Protein AF-A0A7W0GU26-F1 (afdb_monomer_lite)

Foldseek 3Di:
DDAPDDLPVDVVSVLLVQLLVLLLLLQALVQCLVVCVVPPVVSVVSVVSNVVSLQSNLVSCVVVVHHSFDFQLPRDPLRSLSSPPLLDQQDPNDRVCVPPHSRVSSRVDSHHDDPVSSVVNVSNVHPDD

Structure (mmCIF, N/CA/C/O backbone):
data_AF-A0A7W0GU26-F1
#
_entry.id   AF-A0A7W0GU26-F1
#
loop_
_atom_site.group_PDB
_atom_site.id
_atom_site.type_symbol
_atom_site.label_atom_id
_atom_site.label_alt_id
_atom_site.label_comp_id
_atom_site.label_asym_id
_atom_site.label_entity_id
_atom_site.label_seq_id
_atom_site.pdbx_PDB_ins_code
_atom_site.Cartn_x
_atom_site.Cartn_y
_atom_site.Cartn_z
_atom_site.occupancy
_atom_site.B_iso_or_equiv
_atom_site.auth_seq_id
_atom_site.auth_comp_id
_atom_site.auth_asym_id
_atom_site.auth_atom_id
_atom_site.pdbx_PDB_model_num
ATOM 1 N N . ALA A 1 1 ? -2.019 -5.787 -23.470 1.00 47.53 1 ALA A N 1
ATOM 2 C CA . ALA A 1 1 ? -1.416 -4.891 -22.466 1.00 47.53 1 ALA A CA 1
ATOM 3 C C . ALA A 1 1 ? -1.296 -3.508 -23.097 1.00 47.53 1 ALA A C 1
ATOM 5 O O . ALA A 1 1 ? -0.734 -3.421 -24.179 1.00 47.53 1 ALA A O 1
ATOM 6 N N . GLY A 1 2 ? -1.914 -2.484 -22.502 1.00 55.84 2 GLY A N 1
ATOM 7 C CA . GLY A 1 2 ? -2.007 -1.118 -23.048 1.00 55.84 2 GLY A CA 1
ATOM 8 C C . GLY A 1 2 ? -1.891 -0.037 -21.967 1.00 55.84 2 GLY A C 1
ATOM 9 O O . GLY A 1 2 ? -2.491 1.022 -22.100 1.00 55.84 2 GLY A O 1
ATOM 10 N N . GLY A 1 3 ? -1.190 -0.344 -20.868 1.00 60.91 3 GLY A N 1
ATOM 11 C CA . GLY A 1 3 ? -0.881 0.618 -19.805 1.00 60.91 3 GLY A CA 1
ATOM 12 C C . GLY A 1 3 ? 0.271 1.555 -20.192 1.00 60.91 3 GLY A C 1
ATOM 13 O O . GLY A 1 3 ? 0.903 1.371 -21.229 1.00 60.91 3 GLY A O 1
ATOM 14 N N . GLN A 1 4 ? 0.559 2.553 -19.350 1.00 68.81 4 GLN A N 1
ATOM 15 C CA . GLN A 1 4 ? 1.591 3.572 -19.617 1.00 68.81 4 GLN A CA 1
ATOM 16 C C . GLN A 1 4 ? 3.043 3.057 -19.591 1.00 68.81 4 GLN A C 1
ATOM 18 O O . GLN A 1 4 ? 3.953 3.797 -19.959 1.00 68.81 4 GLN A O 1
ATOM 23 N N . PHE A 1 5 ? 3.275 1.815 -19.165 1.00 78.25 5 PHE A N 1
ATOM 24 C CA . PHE A 1 5 ? 4.603 1.274 -18.879 1.00 78.25 5 PHE A CA 1
ATOM 25 C C . PHE A 1 5 ? 4.896 0.011 -19.700 1.00 78.25 5 PHE A C 1
ATOM 27 O O . PHE A 1 5 ? 3.975 -0.725 -20.057 1.00 78.25 5 PHE A O 1
ATOM 34 N N . ASP A 1 6 ? 6.184 -0.272 -19.928 1.00 83.00 6 ASP A N 1
ATOM 35 C CA . ASP A 1 6 ? 6.678 -1.563 -20.429 1.00 83.00 6 ASP A CA 1
ATOM 36 C C . ASP A 1 6 ? 7.270 -2.388 -19.267 1.00 83.00 6 ASP A C 1
ATOM 38 O O . ASP A 1 6 ? 8.472 -2.316 -18.999 1.00 83.00 6 ASP A O 1
ATOM 42 N N . PRO A 1 7 ? 6.443 -3.150 -18.525 1.00 83.88 7 PRO A N 1
ATOM 43 C CA . PRO A 1 7 ? 6.898 -3.889 -17.351 1.00 83.88 7 PRO A CA 1
ATOM 44 C C . PRO A 1 7 ? 7.827 -5.056 -17.672 1.00 83.88 7 PRO A C 1
ATOM 46 O O . PRO A 1 7 ? 8.461 -5.561 -16.760 1.00 83.88 7 PRO A O 1
ATOM 49 N N . PHE A 1 8 ? 7.882 -5.549 -18.910 1.00 88.56 8 PHE A N 1
ATOM 50 C CA . PHE A 1 8 ? 8.627 -6.776 -19.221 1.00 88.56 8 PHE A CA 1
ATOM 51 C C . PHE A 1 8 ? 9.879 -6.517 -20.061 1.00 88.56 8 PHE A C 1
ATOM 53 O O . PHE A 1 8 ? 10.756 -7.380 -20.110 1.00 88.56 8 PHE A O 1
ATOM 60 N N . GLY A 1 9 ? 9.990 -5.341 -20.684 1.00 90.44 9 GLY A N 1
ATOM 61 C CA . GLY A 1 9 ? 11.203 -4.887 -21.363 1.00 90.44 9 GLY A CA 1
ATOM 62 C C . GLY A 1 9 ? 12.267 -4.291 -20.434 1.00 90.44 9 GLY A C 1
ATOM 63 O O . GLY A 1 9 ? 13.433 -4.238 -20.821 1.00 90.44 9 GLY A O 1
ATOM 64 N N . ASP A 1 10 ? 11.901 -3.878 -19.215 1.00 90.75 10 ASP A N 1
ATOM 65 C CA . ASP A 1 10 ? 12.800 -3.214 -18.264 1.00 90.75 10 ASP A CA 1
ATOM 66 C C . ASP A 1 10 ? 12.563 -3.691 -16.819 1.00 90.75 10 ASP A C 1
ATOM 68 O O . ASP A 1 10 ? 11.503 -3.475 -16.233 1.00 90.75 10 ASP A O 1
ATOM 72 N N . TYR A 1 11 ? 13.563 -4.343 -16.218 1.00 93.31 11 TYR A N 1
ATOM 73 C CA . TYR A 1 11 ? 13.449 -4.920 -14.871 1.00 93.31 11 TYR A CA 1
ATOM 74 C C . TYR A 1 11 ? 13.235 -3.877 -13.750 1.00 93.31 11 TYR A C 1
ATOM 76 O O . TYR A 1 11 ? 12.418 -4.121 -12.861 1.00 93.31 11 TYR A O 1
ATOM 84 N N . PRO A 1 12 ? 13.895 -2.703 -13.752 1.00 92.94 12 PRO A N 1
ATOM 85 C CA . PRO A 1 12 ? 13.540 -1.612 -12.844 1.00 92.94 12 PRO A CA 1
ATOM 86 C C . PRO A 1 12 ? 12.069 -1.188 -12.942 1.00 92.94 12 PRO A C 1
ATOM 88 O O . PRO A 1 12 ? 11.420 -1.005 -11.908 1.00 92.94 12 PRO A O 1
ATOM 91 N N . THR A 1 13 ? 11.525 -1.080 -14.156 1.00 92.25 13 THR A N 1
ATOM 92 C CA . THR A 1 13 ? 10.101 -0.797 -14.390 1.00 92.25 13 THR A CA 1
ATOM 93 C C . THR A 1 13 ? 9.217 -1.936 -13.886 1.00 92.25 13 THR A C 1
ATOM 95 O O . THR A 1 13 ? 8.224 -1.668 -13.211 1.00 92.25 13 THR A O 1
ATOM 98 N N . PHE A 1 14 ? 9.600 -3.198 -14.113 1.00 93.81 14 PHE A N 1
ATOM 99 C CA . PHE A 1 14 ?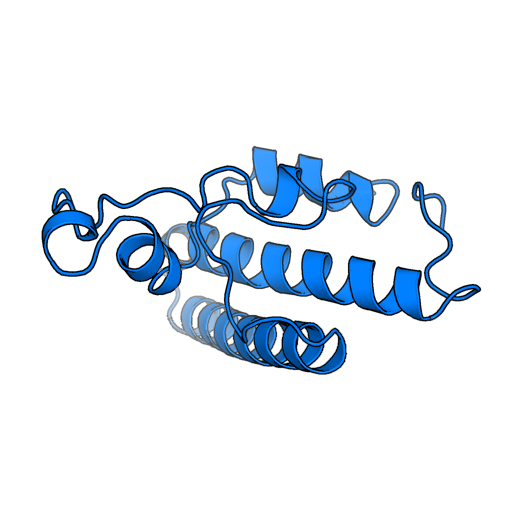 8.919 -4.359 -13.529 1.00 93.81 14 PHE A CA 1
ATOM 100 C C . PHE A 1 14 ? 8.816 -4.232 -12.007 1.00 93.81 14 PHE A C 1
ATOM 102 O O . PHE A 1 14 ? 7.729 -4.317 -11.444 1.00 93.81 14 PHE A O 1
ATOM 109 N N . MET A 1 15 ? 9.946 -3.984 -11.342 1.00 95.88 15 MET A N 1
ATOM 110 C CA . MET A 1 15 ? 10.021 -3.877 -9.886 1.00 95.88 15 MET A CA 1
ATOM 111 C C . MET A 1 15 ? 9.232 -2.677 -9.359 1.00 95.88 15 MET A C 1
ATOM 113 O O . MET A 1 15 ? 8.599 -2.770 -8.312 1.00 95.88 15 MET A O 1
ATOM 117 N N . LEU A 1 16 ? 9.251 -1.548 -10.074 1.00 94.25 16 LEU A N 1
ATOM 118 C CA . LEU A 1 16 ? 8.440 -0.371 -9.751 1.00 94.25 16 LEU A CA 1
ATOM 119 C C . LEU A 1 16 ? 6.951 -0.700 -9.759 1.00 94.25 16 LEU A C 1
ATOM 121 O O . LEU A 1 16 ? 6.246 -0.384 -8.803 1.00 94.25 16 LEU A O 1
ATOM 125 N N . LEU A 1 17 ? 6.483 -1.343 -10.825 1.00 94.06 17 LEU A N 1
ATOM 126 C CA . LEU A 1 17 ? 5.079 -1.700 -10.953 1.00 94.06 17 LEU A CA 1
ATOM 127 C C . LEU A 1 17 ? 4.675 -2.805 -9.985 1.00 94.06 17 LEU A C 1
ATOM 129 O O . LEU A 1 17 ? 3.601 -2.705 -9.407 1.00 94.06 17 LEU A O 1
ATOM 133 N N . ALA A 1 18 ? 5.533 -3.798 -9.749 1.00 95.81 18 ALA A N 1
ATOM 134 C CA . ALA A 1 18 ? 5.294 -4.830 -8.746 1.00 95.81 18 ALA A CA 1
ATOM 135 C C . ALA A 1 18 ? 5.100 -4.211 -7.355 1.00 95.81 18 ALA A C 1
ATOM 137 O O . ALA A 1 18 ? 4.131 -4.534 -6.680 1.00 95.81 18 ALA A O 1
ATOM 138 N N . GLN A 1 19 ? 5.950 -3.255 -6.957 1.00 96.19 19 GLN A N 1
ATOM 139 C CA . GLN A 1 19 ? 5.802 -2.564 -5.674 1.00 96.19 19 GLN A CA 1
ATOM 140 C C . GLN A 1 19 ? 4.437 -1.876 -5.571 1.00 96.19 19 GLN A C 1
ATOM 142 O O . GLN A 1 19 ? 3.698 -2.114 -4.621 1.00 96.19 19 GLN A O 1
ATOM 147 N N . GLY A 1 20 ? 4.087 -1.058 -6.569 1.00 95.62 20 GLY A N 1
ATOM 148 C CA . GLY A 1 20 ? 2.813 -0.344 -6.569 1.00 95.62 20 GLY A CA 1
ATOM 149 C C . GLY A 1 20 ? 1.595 -1.257 -6.612 1.00 95.62 20 GLY A C 1
ATOM 150 O O . GLY A 1 20 ? 0.572 -0.934 -6.018 1.00 95.62 20 GLY A O 1
ATOM 151 N N . PHE A 1 21 ? 1.684 -2.374 -7.330 1.00 95.56 21 PHE A N 1
ATOM 152 C CA . PHE A 1 21 ? 0.572 -3.301 -7.480 1.00 95.56 21 PHE A CA 1
ATOM 153 C C . PHE A 1 21 ? 0.263 -4.011 -6.161 1.00 95.56 21 PHE A C 1
ATOM 155 O O . PHE A 1 21 ? -0.883 -3.990 -5.716 1.00 95.56 21 PHE A O 1
ATOM 162 N N . GLU A 1 22 ? 1.288 -4.554 -5.502 1.00 97.38 22 GLU A N 1
ATOM 163 C CA . GLU A 1 22 ? 1.129 -5.230 -4.211 1.00 97.38 22 GLU A CA 1
ATOM 164 C C . GLU A 1 22 ? 0.695 -4.226 -3.124 1.00 97.38 22 GLU A C 1
ATOM 166 O O . GLU A 1 22 ? -0.196 -4.519 -2.331 1.00 97.38 22 GLU A O 1
ATOM 171 N N . ASP A 1 23 ? 1.231 -2.997 -3.128 1.00 97.69 23 ASP A N 1
ATOM 172 C CA . ASP A 1 23 ? 0.791 -1.929 -2.214 1.00 97.69 23 ASP A CA 1
ATOM 173 C C . ASP A 1 23 ? -0.677 -1.546 -2.414 1.00 97.69 23 ASP A C 1
ATOM 175 O O . ASP A 1 23 ? -1.443 -1.446 -1.452 1.00 97.69 23 ASP A O 1
ATOM 179 N N . ALA A 1 24 ? -1.110 -1.384 -3.666 1.00 96.88 24 ALA A N 1
ATOM 180 C CA . ALA A 1 24 ? -2.516 -1.154 -3.972 1.00 96.88 24 ALA A CA 1
ATOM 181 C C . ALA A 1 24 ? -3.387 -2.324 -3.482 1.00 96.88 24 ALA A C 1
ATOM 183 O O . ALA A 1 24 ? -4.461 -2.092 -2.923 1.00 96.88 24 ALA A O 1
ATOM 184 N N . GLY A 1 25 ? -2.911 -3.566 -3.630 1.00 96.94 25 GLY A N 1
ATOM 185 C CA . GLY A 1 25 ? -3.549 -4.777 -3.115 1.00 96.94 25 GLY A CA 1
ATOM 186 C C . GLY A 1 25 ? -3.738 -4.749 -1.597 1.00 96.94 25 GLY A C 1
ATOM 187 O O . GLY A 1 25 ? -4.866 -4.902 -1.116 1.00 96.94 25 GLY A O 1
ATOM 188 N N . VAL A 1 26 ? -2.671 -4.484 -0.833 1.00 98.12 26 VAL A N 1
ATOM 189 C CA . VAL A 1 26 ? -2.707 -4.351 0.638 1.00 98.12 26 VAL A CA 1
ATOM 190 C C . VAL A 1 26 ? -3.819 -3.399 1.062 1.00 98.12 26 VAL A C 1
ATOM 192 O O . VAL A 1 26 ? -4.710 -3.775 1.837 1.00 98.12 26 VAL A O 1
ATOM 195 N N . ARG A 1 27 ? -3.796 -2.182 0.514 1.00 97.94 27 ARG A N 1
ATOM 196 C CA . ARG A 1 27 ? -4.720 -1.113 0.887 1.00 97.94 27 ARG A CA 1
ATOM 197 C C . ARG A 1 27 ? -6.155 -1.394 0.434 1.00 97.94 27 ARG A C 1
ATOM 199 O O . ARG A 1 27 ? -7.098 -1.102 1.173 1.00 97.94 27 ARG A O 1
ATOM 206 N N . ALA A 1 28 ? -6.341 -2.000 -0.740 1.00 97.69 28 ALA A N 1
ATOM 207 C CA . ALA A 1 28 ? -7.653 -2.372 -1.268 1.00 97.69 28 ALA A CA 1
ATOM 208 C C . ALA A 1 28 ? -8.325 -3.466 -0.425 1.00 97.69 28 ALA A C 1
ATOM 210 O O . ALA A 1 28 ? -9.475 -3.302 -0.008 1.00 97.69 28 ALA A O 1
ATOM 211 N N . TYR A 1 29 ? -7.615 -4.558 -0.110 1.00 97.81 29 TYR A N 1
ATOM 212 C CA . TYR A 1 29 ? -8.177 -5.633 0.716 1.00 97.81 29 TYR A CA 1
ATOM 213 C C . TYR A 1 29 ? -8.492 -5.158 2.136 1.00 97.81 29 TYR A C 1
ATOM 215 O O . TYR A 1 29 ? -9.532 -5.531 2.683 1.00 97.81 29 TYR A O 1
ATOM 223 N N . LYS A 1 30 ? -7.658 -4.285 2.715 1.00 97.31 30 LYS A N 1
ATOM 224 C CA . LYS A 1 30 ? -7.960 -3.645 4.003 1.00 97.31 30 LYS A CA 1
ATOM 225 C C . LYS A 1 30 ? -9.218 -2.777 3.918 1.00 97.31 30 LYS A C 1
ATOM 227 O O . LYS A 1 30 ? -10.083 -2.887 4.783 1.00 97.31 30 LYS A O 1
ATOM 232 N N . GLY A 1 31 ? -9.354 -1.968 2.865 1.00 96.56 31 GLY A N 1
ATOM 233 C CA . GLY A 1 31 ? -10.525 -1.111 2.644 1.00 96.56 31 GLY A CA 1
ATOM 234 C C . GLY A 1 31 ? -11.833 -1.880 2.451 1.00 96.56 31 GLY A C 1
ATOM 235 O O . GLY A 1 31 ? -12.887 -1.423 2.887 1.00 96.56 31 GLY A O 1
ATOM 236 N N . GLN A 1 32 ? -11.779 -3.078 1.863 1.00 95.81 32 GLN A N 1
ATOM 237 C CA . GLN A 1 32 ? -12.963 -3.916 1.646 1.00 95.81 32 GLN A CA 1
ATOM 238 C C . GLN A 1 32 ? -13.267 -4.892 2.791 1.00 95.81 32 GLN A C 1
ATOM 240 O O . GLN A 1 32 ? -14.361 -5.457 2.815 1.00 95.81 32 GLN A O 1
ATOM 245 N N . ALA A 1 33 ? -12.365 -5.068 3.764 1.00 9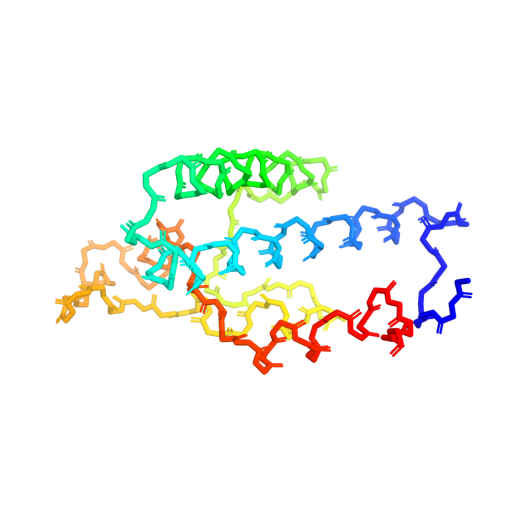5.94 33 ALA A N 1
ATOM 246 C CA . ALA A 1 33 ? -12.547 -6.017 4.865 1.00 95.94 33 ALA A CA 1
ATOM 247 C C . ALA A 1 33 ? -13.872 -5.801 5.622 1.00 95.94 33 ALA A C 1
ATOM 249 O O . ALA A 1 33 ? -14.580 -6.762 5.917 1.00 95.94 33 ALA A O 1
ATOM 250 N N . GLY A 1 34 ? -14.258 -4.543 5.866 1.00 95.62 34 GLY A N 1
ATOM 251 C CA . GLY A 1 34 ? -15.530 -4.212 6.517 1.00 95.62 34 GLY A CA 1
ATOM 252 C C . GLY A 1 34 ? -16.767 -4.624 5.709 1.00 95.62 34 GLY A C 1
ATOM 253 O O . GLY A 1 34 ? -17.758 -5.063 6.287 1.00 95.62 34 GLY A O 1
ATOM 254 N N . ASN A 1 35 ? -16.699 -4.559 4.376 1.00 96.00 35 ASN A N 1
ATOM 255 C CA . ASN A 1 35 ? -17.819 -4.903 3.493 1.00 96.00 35 ASN A CA 1
ATOM 256 C C . ASN A 1 35 ? -18.075 -6.413 3.430 1.00 96.00 35 ASN A C 1
ATOM 258 O O . ASN A 1 35 ? -19.205 -6.840 3.195 1.00 96.00 35 ASN A O 1
ATOM 262 N N . VAL A 1 36 ? -17.042 -7.225 3.663 1.00 96.81 36 VAL A N 1
ATOM 263 C CA . VAL A 1 36 ? -17.142 -8.693 3.663 1.00 96.81 36 VAL A CA 1
ATOM 264 C C . VAL A 1 36 ? -17.243 -9.295 5.064 1.00 96.81 36 VAL A C 1
ATOM 266 O O . VAL A 1 36 ? -17.372 -10.508 5.197 1.00 96.81 36 VAL A O 1
ATOM 269 N N . ALA A 1 37 ? -17.242 -8.470 6.114 1.00 97.38 37 ALA A N 1
ATOM 270 C CA . ALA A 1 37 ? -17.171 -8.927 7.501 1.00 97.38 37 ALA A CA 1
ATOM 271 C C . ALA A 1 37 ? -18.383 -9.748 7.980 1.00 97.38 37 ALA A C 1
ATOM 273 O O . ALA A 1 37 ? -18.314 -10.375 9.029 1.00 97.38 37 ALA A O 1
ATOM 274 N N . SER A 1 38 ? -19.492 -9.754 7.231 1.00 98.19 38 SER A N 1
ATOM 275 C CA . SER A 1 38 ? -20.670 -10.580 7.538 1.00 98.19 38 SER A CA 1
ATOM 276 C C . SER A 1 38 ? -20.521 -12.052 7.132 1.00 98.19 38 SER A C 1
ATOM 278 O O . SER A 1 38 ? -21.364 -12.870 7.501 1.00 98.19 38 SER A O 1
ATOM 280 N N . ASN A 1 39 ? -19.478 -12.397 6.372 1.00 98.25 39 ASN A N 1
ATOM 281 C CA . ASN A 1 39 ? -19.183 -13.759 5.946 1.00 98.25 39 ASN A CA 1
ATOM 282 C C . ASN A 1 39 ? -17.748 -14.129 6.344 1.00 98.25 39 ASN A C 1
ATOM 284 O O . ASN A 1 39 ? -16.790 -13.701 5.701 1.00 98.25 39 ASN A 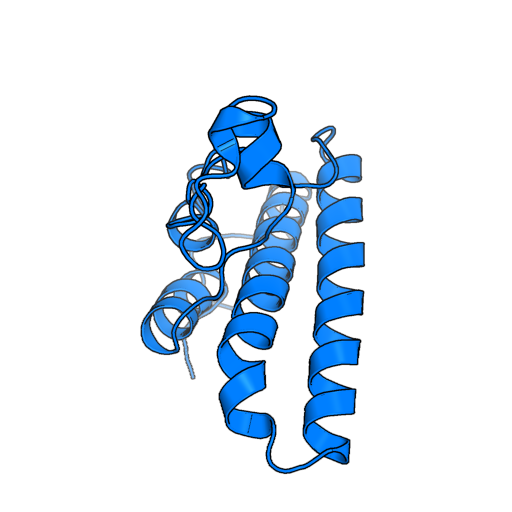O 1
ATOM 288 N N . ASP A 1 40 ? -17.615 -14.954 7.382 1.00 98.19 40 ASP A N 1
ATOM 289 C CA . ASP A 1 40 ? -16.323 -15.326 7.968 1.00 98.19 40 ASP A CA 1
ATOM 290 C C . ASP A 1 40 ? -15.386 -16.034 6.981 1.00 98.19 40 ASP A C 1
ATOM 292 O O . ASP A 1 40 ? -14.172 -15.814 7.024 1.00 98.19 40 ASP A O 1
ATOM 296 N N . ASP A 1 41 ? -15.925 -16.843 6.064 1.00 98.44 41 ASP A N 1
ATOM 297 C CA . ASP A 1 41 ? -15.128 -17.545 5.054 1.00 98.44 41 ASP A CA 1
ATOM 298 C C . ASP A 1 41 ? -14.515 -16.549 4.061 1.00 98.44 41 ASP A C 1
ATOM 300 O O . ASP A 1 41 ? -13.317 -16.608 3.761 1.00 98.44 41 ASP A O 1
ATOM 304 N N . ILE A 1 42 ? -15.318 -15.587 3.591 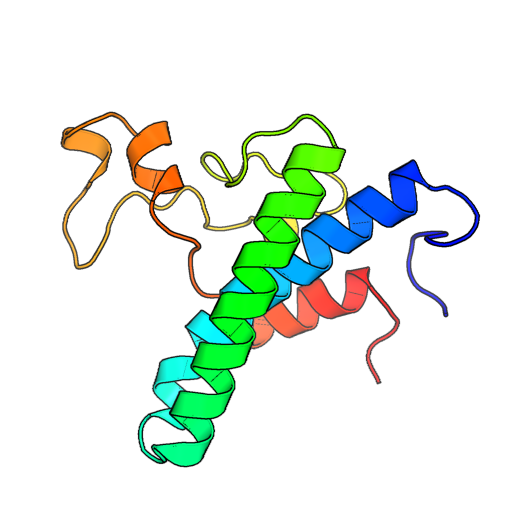1.00 98.12 42 ILE A N 1
ATOM 305 C CA . ILE A 1 42 ? -14.863 -14.540 2.668 1.00 98.12 42 ILE A CA 1
ATOM 306 C C . ILE A 1 42 ? -13.911 -13.576 3.377 1.00 98.12 42 ILE A C 1
ATOM 308 O O . ILE A 1 42 ? -12.856 -13.260 2.827 1.00 98.12 42 ILE A O 1
ATOM 312 N N . LEU A 1 43 ? -14.229 -13.139 4.599 1.00 98.38 43 LEU A N 1
ATOM 313 C CA . LEU A 1 43 ? -13.350 -12.273 5.384 1.00 98.38 43 LEU A CA 1
ATOM 314 C C . LEU A 1 43 ? -12.001 -12.953 5.635 1.00 98.38 43 LEU A C 1
ATOM 316 O O . LEU A 1 43 ? -10.954 -12.343 5.430 1.00 98.38 43 LEU A O 1
ATOM 320 N N . THR A 1 44 ? -12.004 -14.230 6.019 1.00 98.44 44 THR A N 1
ATOM 321 C CA . THR A 1 44 ? -10.770 -14.994 6.239 1.00 98.44 44 THR A CA 1
ATOM 322 C C . THR A 1 44 ? -9.942 -15.087 4.961 1.00 98.44 44 THR A C 1
ATOM 324 O O . THR A 1 44 ? -8.723 -14.909 5.007 1.00 98.44 44 THR A O 1
ATOM 327 N N . ALA A 1 45 ? -10.575 -15.342 3.814 1.00 98.38 45 ALA A N 1
ATOM 328 C CA . ALA A 1 45 ? -9.884 -15.346 2.530 1.00 98.38 45 ALA A CA 1
ATOM 329 C C . ALA A 1 45 ? -9.291 -13.964 2.201 1.00 98.38 45 ALA A C 1
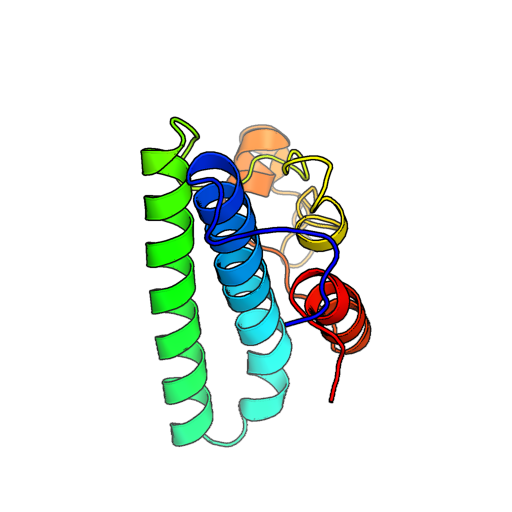ATOM 331 O O . ALA A 1 45 ? -8.105 -13.879 1.881 1.00 98.38 45 ALA A O 1
ATOM 332 N N . ALA A 1 46 ? -10.065 -12.887 2.358 1.00 97.94 46 ALA A N 1
ATOM 333 C CA . ALA A 1 46 ? -9.622 -11.518 2.099 1.00 97.94 46 ALA A CA 1
ATOM 334 C C . ALA A 1 46 ? -8.432 -11.112 2.987 1.00 97.94 46 ALA A C 1
ATOM 336 O O . ALA A 1 46 ? -7.432 -10.602 2.483 1.00 97.94 46 ALA A O 1
ATOM 337 N N . LEU A 1 47 ? -8.485 -11.399 4.293 1.00 97.88 47 LEU A N 1
ATOM 338 C CA . LEU A 1 47 ? -7.393 -11.090 5.224 1.00 97.88 47 LEU A CA 1
ATOM 339 C C . LEU A 1 47 ? -6.139 -11.942 4.971 1.00 97.88 47 LEU A C 1
ATOM 341 O O . LEU A 1 47 ? -5.018 -11.476 5.184 1.00 97.88 47 LEU A O 1
ATOM 345 N N . ARG A 1 48 ? -6.295 -13.178 4.477 1.00 98.38 48 ARG A N 1
ATOM 346 C CA . ARG A 1 48 ? -5.154 -13.992 4.032 1.00 98.38 48 ARG A CA 1
ATOM 347 C C . ARG A 1 48 ? -4.474 -13.371 2.823 1.00 98.38 48 ARG A C 1
ATOM 349 O O . ARG A 1 48 ? -3.249 -13.268 2.849 1.00 98.38 48 ARG A O 1
ATOM 356 N N . ILE A 1 49 ? -5.238 -12.937 1.820 1.00 98.19 49 ILE A N 1
ATOM 357 C CA . ILE A 1 49 ? -4.677 -12.264 0.642 1.00 98.19 49 ILE A CA 1
ATOM 358 C C . ILE A 1 49 ? -3.971 -10.980 1.075 1.00 98.19 49 ILE A C 1
ATOM 360 O O . ILE A 1 49 ? -2.782 -10.851 0.821 1.00 98.19 49 ILE A O 1
ATOM 364 N N . HIS A 1 50 ? -4.626 -10.125 1.864 1.00 98.00 50 HIS A N 1
ATOM 365 C CA . HIS A 1 50 ? -4.015 -8.921 2.438 1.00 98.00 50 HIS A CA 1
ATOM 366 C C . HIS A 1 50 ? -2.643 -9.195 3.088 1.00 98.00 50 HIS A C 1
ATOM 368 O O . HIS A 1 50 ? -1.671 -8.496 2.820 1.00 98.00 50 HIS A O 1
ATOM 374 N N . SER A 1 51 ? -2.528 -10.261 3.892 1.00 97.75 51 SER A N 1
ATOM 375 C CA . SER A 1 51 ? -1.256 -10.637 4.530 1.00 97.75 51 SER A CA 1
ATOM 376 C C . SER A 1 51 ? -0.169 -11.107 3.553 1.00 97.75 51 SER A C 1
ATOM 378 O O . SER A 1 51 ? 1.018 -11.071 3.878 1.00 97.75 51 SER A O 1
ATOM 380 N N . VAL A 1 52 ? -0.553 -11.654 2.398 1.00 98.38 52 VAL A N 1
ATOM 381 C CA . VAL A 1 52 ? 0.368 -12.107 1.347 1.00 98.38 52 VAL A CA 1
ATOM 382 C C . VAL A 1 52 ? 0.857 -10.905 0.550 1.00 98.38 52 VAL A C 1
ATOM 384 O O . VAL A 1 52 ? 2.069 -10.721 0.471 1.00 98.38 52 VAL A O 1
ATOM 387 N N . GLU A 1 53 ? -0.059 -10.048 0.095 1.00 98.25 53 GLU A N 1
ATOM 388 C CA . GLU A 1 53 ? 0.260 -8.784 -0.586 1.00 98.25 53 GLU A CA 1
ATOM 389 C C . GLU A 1 53 ? 1.227 -7.945 0.269 1.00 98.25 53 GLU A C 1
ATOM 391 O O . GLU A 1 53 ? 2.259 -7.495 -0.214 1.00 98.25 53 GLU A O 1
ATOM 396 N N . ALA A 1 54 ? 0.999 -7.841 1.587 1.00 98.00 54 ALA A N 1
ATOM 397 C CA . ALA A 1 54 ? 1.879 -7.076 2.482 1.00 98.00 54 ALA A CA 1
ATOM 398 C C . ALA A 1 54 ? 3.303 -7.652 2.558 1.00 98.00 54 ALA A C 1
ATOM 400 O O . ALA A 1 54 ? 4.292 -6.919 2.637 1.00 98.00 54 ALA A O 1
ATOM 401 N N . ARG A 1 55 ? 3.435 -8.984 2.505 1.00 98.38 55 ARG A N 1
ATOM 402 C CA . ARG A 1 55 ? 4.745 -9.650 2.473 1.00 98.38 55 ARG A CA 1
ATOM 403 C C . ARG A 1 55 ? 5.448 -9.429 1.141 1.00 98.38 55 ARG A C 1
ATOM 405 O O . ARG A 1 55 ? 6.645 -9.149 1.149 1.00 98.38 55 ARG A O 1
ATOM 412 N N . HIS A 1 56 ? 4.725 -9.525 0.030 1.00 98.50 56 HIS A N 1
ATOM 413 C CA . HIS A 1 56 ? 5.274 -9.236 -1.290 1.00 98.50 56 HIS A CA 1
ATOM 414 C C . HIS A 1 56 ? 5.710 -7.778 -1.399 1.00 98.50 56 HIS A C 1
ATOM 416 O O . HIS A 1 56 ? 6.847 -7.513 -1.773 1.00 98.50 56 HIS A O 1
ATOM 422 N N . ALA A 1 57 ? 4.865 -6.838 -0.984 1.00 97.88 57 ALA A N 1
ATOM 423 C CA . ALA A 1 57 ? 5.165 -5.418 -1.020 1.00 97.88 57 ALA A CA 1
ATOM 424 C C . ALA A 1 57 ? 6.398 -5.066 -0.168 1.00 97.88 57 ALA A C 1
ATOM 426 O O . ALA A 1 57 ? 7.226 -4.247 -0.574 1.00 97.88 57 ALA A O 1
ATOM 427 N N . SER A 1 58 ? 6.563 -5.706 0.996 1.00 97.81 58 SER A N 1
ATOM 428 C CA . SER A 1 58 ? 7.766 -5.561 1.825 1.00 97.81 58 SER A CA 1
ATOM 429 C C . SER A 1 58 ? 9.017 -6.100 1.126 1.00 97.81 58 SER A C 1
ATOM 431 O O . SER A 1 58 ? 10.074 -5.469 1.162 1.00 97.81 58 SER A O 1
ATOM 433 N N . GLU A 1 59 ? 8.909 -7.260 0.478 1.00 98.44 59 GLU A N 1
ATOM 434 C CA . GLU A 1 59 ? 10.036 -7.897 -0.202 1.00 98.44 59 GLU A CA 1
ATOM 435 C C . GLU A 1 59 ? 10.447 -7.151 -1.474 1.00 98.44 59 GLU A C 1
ATOM 437 O O . GLU A 1 59 ? 11.630 -6.878 -1.663 1.00 98.44 59 GLU A O 1
ATOM 442 N N . VAL A 1 60 ? 9.496 -6.733 -2.312 1.00 98.06 60 VAL A N 1
ATOM 443 C CA . VAL A 1 60 ? 9.790 -5.963 -3.530 1.00 98.06 60 VAL A CA 1
ATOM 444 C C . VAL A 1 60 ? 10.499 -4.649 -3.188 1.00 98.06 60 VAL A C 1
ATOM 446 O O . VAL A 1 60 ? 11.488 -4.306 -3.838 1.00 98.06 60 VAL A O 1
ATOM 449 N N . ARG A 1 61 ? 10.081 -3.948 -2.124 1.00 97.38 61 ARG A N 1
ATOM 450 C CA . ARG A 1 61 ? 10.802 -2.763 -1.629 1.00 97.38 61 ARG A CA 1
ATOM 451 C C . ARG A 1 61 ? 12.241 -3.079 -1.233 1.00 97.38 61 ARG A C 1
ATOM 453 O O . ARG A 1 61 ? 13.157 -2.361 -1.628 1.00 97.38 61 ARG A O 1
ATOM 460 N N . ARG A 1 62 ? 12.473 -4.175 -0.502 1.00 97.81 62 ARG A N 1
ATOM 461 C CA . ARG A 1 62 ? 13.832 -4.602 -0.124 1.00 97.81 62 ARG A CA 1
ATOM 462 C C . ARG A 1 62 ? 14.689 -4.942 -1.340 1.00 97.81 62 ARG A C 1
ATOM 464 O O . ARG A 1 62 ? 15.852 -4.548 -1.376 1.00 97.81 62 ARG A O 1
ATOM 471 N N . LEU A 1 63 ? 14.120 -5.595 -2.355 1.00 97.62 63 LEU A N 1
ATOM 472 C CA . LEU A 1 63 ? 14.798 -5.854 -3.632 1.00 97.62 63 LEU A CA 1
ATOM 473 C C . LEU A 1 63 ? 15.166 -4.557 -4.370 1.00 97.62 63 LEU A C 1
ATOM 475 O O . LEU A 1 63 ? 16.156 -4.524 -5.099 1.00 97.62 63 LEU A O 1
ATOM 479 N N . ARG A 1 64 ? 14.409 -3.479 -4.147 1.00 96.19 64 ARG A N 1
ATOM 480 C CA . ARG A 1 64 ? 14.681 -2.122 -4.648 1.00 96.19 64 ARG A CA 1
ATOM 481 C C . ARG A 1 64 ? 15.591 -1.290 -3.731 1.00 96.19 64 ARG A C 1
ATOM 483 O O . ARG A 1 64 ? 15.897 -0.149 -4.064 1.00 96.19 64 ARG A O 1
ATOM 490 N N . GLY A 1 65 ? 16.060 -1.845 -2.610 1.00 96.56 65 GLY A N 1
ATOM 491 C CA . GLY A 1 65 ? 16.919 -1.152 -1.642 1.00 96.56 65 GLY A CA 1
ATOM 492 C C . GLY A 1 65 ? 16.183 -0.163 -0.729 1.00 96.56 65 GLY A C 1
ATOM 493 O O . GLY A 1 65 ? 16.822 0.680 -0.101 1.00 96.56 65 GLY A O 1
ATOM 494 N N . GLU A 1 66 ? 14.856 -0.249 -0.655 1.00 96.38 66 GLU A N 1
ATOM 495 C CA . GLU A 1 66 ? 13.991 0.602 0.165 1.00 96.38 66 GLU A CA 1
ATOM 496 C C . GLU A 1 66 ? 13.692 -0.057 1.534 1.00 96.38 66 GLU A C 1
ATOM 498 O O . GLU A 1 66 ? 13.991 -1.235 1.771 1.00 96.38 66 GLU A O 1
ATOM 503 N N . LYS A 1 67 ? 13.089 0.698 2.469 1.00 96.75 67 LYS A N 1
ATOM 504 C CA . LYS A 1 67 ? 12.538 0.119 3.710 1.00 96.75 67 LYS A CA 1
ATOM 505 C C . LYS A 1 67 ? 11.426 -0.874 3.361 1.00 96.75 67 LYS A C 1
ATOM 507 O O . LYS A 1 67 ? 10.766 -0.732 2.345 1.00 96.75 67 LYS A O 1
ATOM 512 N N . GLY A 1 68 ? 11.151 -1.845 4.230 1.00 97.12 68 GLY A N 1
ATOM 513 C CA . GLY A 1 68 ? 10.093 -2.839 3.990 1.00 97.12 68 GLY A CA 1
ATOM 514 C C . GLY A 1 68 ? 8.655 -2.317 4.135 1.00 97.12 68 GLY A C 1
ATOM 515 O O . GLY A 1 68 ? 7.754 -3.145 4.220 1.00 97.12 68 GLY A O 1
ATOM 516 N N . TRP A 1 69 ? 8.466 -1.001 4.233 1.00 96.62 69 TRP A N 1
ATOM 517 C CA . TRP A 1 69 ? 7.217 -0.282 4.494 1.00 96.62 69 TRP A CA 1
ATOM 518 C C . TRP A 1 69 ? 7.307 1.131 3.894 1.00 96.62 69 TRP A C 1
ATOM 520 O O . TRP A 1 69 ? 8.406 1.596 3.571 1.00 96.62 69 TRP A O 1
ATOM 530 N N . ILE A 1 70 ? 6.170 1.813 3.753 1.00 96.69 70 ILE A N 1
ATOM 531 C CA . ILE A 1 70 ? 6.098 3.202 3.283 1.00 96.69 70 ILE A CA 1
ATOM 532 C C . ILE A 1 70 ? 6.293 4.191 4.442 1.00 96.69 70 ILE A C 1
ATOM 534 O O . ILE A 1 70 ? 5.838 3.957 5.556 1.00 96.69 70 ILE A O 1
ATOM 538 N N . THR A 1 71 ? 6.981 5.304 4.183 1.00 97.25 71 THR A N 1
ATOM 539 C CA . THR A 1 71 ? 7.067 6.440 5.111 1.00 97.25 71 THR A CA 1
ATOM 540 C C . THR A 1 71 ? 6.240 7.590 4.550 1.00 97.25 71 THR A C 1
ATOM 542 O O . THR A 1 71 ? 6.502 8.037 3.429 1.00 97.25 71 THR A O 1
ATOM 545 N N . LEU A 1 72 ? 5.289 8.110 5.329 1.00 97.31 72 LEU A N 1
ATOM 546 C CA . LEU A 1 72 ? 4.324 9.116 4.881 1.00 97.31 72 LEU A CA 1
ATOM 547 C C . LEU A 1 72 ? 3.671 8.670 3.560 1.00 97.31 72 LEU A C 1
ATOM 549 O O . LEU A 1 72 ? 3.294 7.519 3.418 1.00 97.31 72 LEU A O 1
ATOM 553 N N . ASN A 1 73 ? 3.592 9.547 2.563 1.00 96.69 73 ASN A N 1
ATOM 554 C CA . ASN A 1 73 ? 3.176 9.220 1.201 1.00 96.69 73 ASN A CA 1
ATOM 555 C C . ASN A 1 73 ? 4.347 9.265 0.206 1.00 96.69 73 ASN A C 1
ATOM 557 O O . ASN A 1 73 ? 4.149 9.574 -0.970 1.00 96.69 73 ASN A O 1
ATOM 561 N N . ASN A 1 74 ? 5.570 8.972 0.663 1.00 95.56 74 ASN A N 1
ATOM 562 C CA . ASN A 1 74 ? 6.808 9.106 -0.118 1.00 95.56 74 ASN A CA 1
ATOM 563 C C . ASN A 1 74 ? 7.008 7.981 -1.154 1.00 95.56 74 ASN A C 1
ATOM 565 O O . ASN A 1 74 ? 8.119 7.486 -1.346 1.00 95.56 74 ASN A O 1
ATOM 569 N N . GLY A 1 75 ? 5.935 7.548 -1.809 1.00 92.06 75 GLY A N 1
ATOM 570 C CA . GLY A 1 75 ? 5.998 6.538 -2.851 1.00 92.06 75 GLY A CA 1
ATOM 571 C C . GLY A 1 75 ? 6.627 7.068 -4.143 1.00 92.06 75 GLY A C 1
ATOM 572 O O . GLY A 1 75 ? 6.749 8.281 -4.343 1.00 92.06 75 GLY A O 1
ATOM 573 N N . PRO A 1 76 ? 7.026 6.175 -5.060 1.00 91.12 76 PRO A N 1
ATOM 574 C CA . PRO A 1 76 ? 7.609 6.576 -6.332 1.00 91.12 76 PRO A CA 1
ATOM 575 C C . PRO A 1 76 ? 6.629 7.409 -7.173 1.00 91.12 76 PRO A C 1
ATOM 577 O O . PRO A 1 76 ? 5.467 7.045 -7.346 1.00 91.12 76 PRO A O 1
ATOM 580 N N . ALA A 1 77 ? 7.123 8.509 -7.752 1.00 90.00 77 ALA A N 1
ATOM 581 C CA . ALA A 1 77 ? 6.302 9.515 -8.434 1.00 90.00 77 ALA A CA 1
ATOM 582 C C . ALA A 1 77 ? 5.340 8.972 -9.518 1.00 90.00 77 ALA A C 1
ATOM 584 O O . ALA A 1 77 ? 4.192 9.421 -9.535 1.00 90.00 77 ALA A O 1
ATOM 585 N N . PRO A 1 78 ? 5.717 7.996 -10.378 1.00 89.56 78 PRO A N 1
ATOM 586 C CA . PRO A 1 78 ? 4.794 7.435 -11.372 1.00 89.56 78 PRO A CA 1
ATOM 587 C C . PRO A 1 78 ? 3.579 6.714 -10.767 1.00 89.56 78 PRO A C 1
ATOM 589 O O . PRO A 1 78 ? 2.604 6.463 -11.466 1.00 89.56 78 PRO A O 1
ATOM 592 N N . LEU A 1 79 ? 3.637 6.385 -9.476 1.00 92.81 79 LEU A N 1
ATOM 593 C CA . LEU A 1 79 ? 2.622 5.644 -8.736 1.00 92.81 79 LEU A CA 1
ATOM 594 C C . LEU A 1 79 ? 2.114 6.429 -7.522 1.00 92.81 79 LEU A C 1
ATOM 596 O O . LEU A 1 79 ? 1.554 5.837 -6.609 1.00 92.81 79 LEU A O 1
ATOM 600 N N . ALA A 1 80 ? 2.274 7.756 -7.489 1.00 93.69 80 ALA A N 1
ATOM 601 C CA . ALA A 1 80 ? 1.901 8.576 -6.331 1.00 93.69 80 ALA A CA 1
ATOM 602 C C . ALA A 1 80 ? 0.444 8.364 -5.867 1.00 93.69 80 ALA A C 1
ATOM 604 O O . ALA A 1 80 ? 0.167 8.413 -4.670 1.00 93.69 80 ALA A O 1
ATOM 605 N N . ALA A 1 81 ? -0.476 8.063 -6.793 1.00 93.88 81 ALA A N 1
ATOM 606 C CA . ALA A 1 81 ? -1.867 7.734 -6.472 1.00 93.88 81 ALA A CA 1
ATOM 607 C C . ALA A 1 81 ? -1.999 6.504 -5.552 1.00 93.88 81 ALA A C 1
ATOM 609 O O . ALA A 1 81 ? -2.850 6.501 -4.670 1.00 93.88 81 ALA A O 1
ATOM 610 N N . VAL A 1 82 ? -1.113 5.507 -5.692 1.00 96.31 82 VAL A N 1
ATOM 611 C CA . VAL A 1 82 ? -1.062 4.302 -4.839 1.00 96.31 82 VAL A CA 1
ATOM 612 C C . VAL A 1 82 ? -0.755 4.638 -3.386 1.00 96.31 82 VAL A C 1
ATOM 614 O O . VAL A 1 82 ? -1.114 3.856 -2.520 1.00 96.31 82 VAL A O 1
ATOM 617 N N . TYR A 1 83 ? -0.131 5.782 -3.099 1.00 97.12 83 TYR A N 1
ATOM 618 C CA . TYR A 1 83 ? 0.329 6.164 -1.756 1.00 97.12 83 TYR A CA 1
ATOM 619 C C . TYR A 1 83 ? -0.399 7.390 -1.202 1.00 97.12 83 TYR A C 1
ATOM 621 O O . TYR A 1 83 ? -0.110 7.854 -0.100 1.00 97.12 83 TYR A O 1
ATOM 629 N N . ALA A 1 84 ? -1.360 7.937 -1.950 1.00 96.25 84 ALA A N 1
ATOM 630 C CA . ALA A 1 84 ? -2.170 9.048 -1.481 1.00 96.25 84 ALA A CA 1
ATOM 631 C C . ALA A 1 84 ? -2.913 8.648 -0.195 1.00 96.25 84 ALA A C 1
ATOM 633 O O . ALA A 1 84 ? -3.618 7.637 -0.168 1.00 96.25 84 ALA A O 1
ATOM 634 N N . GLY A 1 85 ? -2.734 9.431 0.870 1.00 96.44 85 GLY A N 1
ATOM 635 C CA . GLY A 1 85 ? -3.371 9.205 2.169 1.00 96.44 85 GLY A CA 1
ATOM 636 C C . GLY A 1 85 ? -2.504 8.472 3.194 1.00 96.44 85 GLY A C 1
ATOM 637 O O . GLY A 1 85 ? -2.788 8.607 4.379 1.00 96.44 85 GLY A O 1
ATOM 638 N N . GLU A 1 86 ? -1.422 7.800 2.785 1.00 97.38 86 GLU A N 1
ATOM 639 C CA . GLU A 1 86 ? -0.534 7.038 3.690 1.00 97.38 86 GLU A CA 1
ATOM 640 C C . GLU A 1 86 ? 0.160 7.905 4.753 1.00 97.38 86 GLU A C 1
ATOM 642 O O . GLU A 1 86 ? 0.591 7.434 5.798 1.00 97.38 86 GLU A O 1
ATOM 647 N N . GLN A 1 87 ? 0.215 9.222 4.550 1.00 97.56 87 GLN A N 1
ATOM 648 C CA . GLN A 1 87 ? 0.718 10.163 5.549 1.00 97.56 87 GLN A CA 1
ATOM 649 C C . GLN A 1 87 ? -0.209 10.361 6.766 1.00 97.56 87 GLN A C 1
ATOM 651 O O . GLN A 1 87 ? 0.070 11.225 7.601 1.00 97.56 87 GLN A O 1
ATOM 656 N N . ASN A 1 88 ? -1.325 9.630 6.865 1.00 97.19 88 ASN A N 1
ATOM 657 C CA . ASN A 1 88 ? -2.237 9.715 8.000 1.00 97.19 88 ASN A CA 1
ATOM 658 C C . ASN A 1 88 ? -1.560 9.241 9.297 1.00 97.19 88 ASN A C 1
ATOM 660 O O . ASN A 1 88 ? -1.122 8.104 9.428 1.00 97.19 88 ASN A O 1
ATOM 664 N N . THR A 1 89 ? -1.539 10.106 10.308 1.00 97.69 89 THR A N 1
ATOM 665 C CA . THR A 1 89 ? -1.027 9.772 11.646 1.00 97.69 89 THR A CA 1
ATOM 666 C C . THR A 1 89 ? -2.131 9.656 12.689 1.00 97.69 89 THR A C 1
ATOM 668 O O . THR A 1 89 ? -1.837 9.479 13.868 1.00 97.69 89 THR A O 1
ATOM 671 N N . THR A 1 90 ? -3.402 9.776 12.303 1.00 97.38 90 THR A N 1
ATOM 672 C CA . THR A 1 90 ? -4.531 9.658 13.231 1.00 97.38 90 THR A CA 1
ATOM 673 C C . THR A 1 90 ? -5.197 8.297 13.089 1.00 97.38 90 THR A C 1
ATOM 675 O O . THR A 1 90 ? -5.867 8.018 12.099 1.00 97.38 90 THR A O 1
ATOM 678 N N . GLN A 1 91 ? -5.062 7.472 14.123 1.00 94.94 91 GLN A N 1
ATOM 679 C CA . GLN A 1 91 ? -5.551 6.098 14.173 1.00 94.94 91 GLN A CA 1
ATOM 680 C C . GLN A 1 91 ? -6.598 5.979 15.275 1.00 94.94 91 GLN A C 1
ATOM 682 O O . GLN A 1 91 ? -6.310 6.246 16.440 1.00 94.94 91 GLN A O 1
ATOM 687 N N . LEU A 1 92 ? -7.837 5.628 14.918 1.00 93.38 92 LEU A N 1
ATOM 688 C CA . LEU A 1 92 ? -8.968 5.574 15.861 1.00 93.38 92 LEU A CA 1
ATOM 689 C C . LEU A 1 92 ? -9.138 6.872 16.689 1.00 93.38 92 LEU A C 1
ATOM 691 O O . LEU A 1 92 ? -9.476 6.835 17.870 1.00 93.38 92 LEU A O 1
ATOM 695 N N . GLY A 1 93 ? -8.872 8.031 16.076 1.00 95.69 93 GLY A N 1
ATOM 696 C CA . GLY A 1 93 ? -8.931 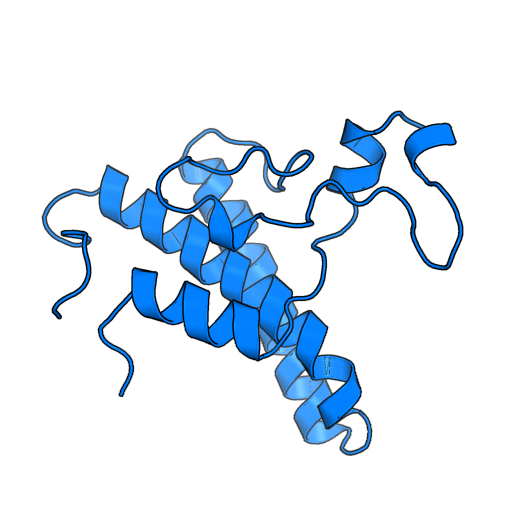9.344 16.736 1.00 95.69 93 GLY A CA 1
ATOM 697 C C . GLY A 1 93 ? -7.709 9.694 17.596 1.00 95.69 93 GLY A C 1
ATOM 698 O O . GLY A 1 93 ? -7.673 10.769 18.195 1.00 95.69 93 GLY A O 1
ATOM 699 N N . ILE A 1 94 ? -6.700 8.823 17.651 1.00 96.50 94 ILE A N 1
ATOM 700 C CA . ILE A 1 94 ? -5.439 9.044 18.360 1.00 96.50 94 ILE A CA 1
ATOM 701 C C . ILE A 1 94 ? -4.376 9.463 17.350 1.00 96.50 94 ILE A C 1
ATOM 703 O O . ILE A 1 94 ? -4.056 8.717 16.432 1.00 96.50 94 ILE A O 1
ATOM 707 N N . ASP A 1 95 ? -3.792 10.640 17.545 1.00 97.31 95 ASP A N 1
ATOM 708 C CA . ASP A 1 95 ? -2.631 11.075 16.768 1.00 97.31 95 ASP A CA 1
ATOM 709 C C . ASP A 1 95 ? -1.364 10.358 17.261 1.00 97.31 95 ASP A C 1
ATOM 711 O O . ASP A 1 95 ? -0.783 10.725 18.288 1.00 97.31 95 ASP A O 1
ATOM 715 N N . VAL A 1 96 ? -0.957 9.313 16.535 1.00 96.50 96 VAL A N 1
ATOM 716 C CA . VAL A 1 96 ? 0.191 8.463 16.878 1.00 96.50 96 VAL A CA 1
ATOM 717 C C . VAL A 1 96 ? 1.534 9.138 16.600 1.00 96.50 96 VAL A C 1
ATOM 719 O O . VAL A 1 96 ? 2.555 8.716 17.149 1.00 96.50 96 VAL A O 1
ATOM 722 N N . SER A 1 97 ? 1.553 10.239 15.838 1.00 96.88 97 SER A N 1
ATOM 723 C CA . SER A 1 97 ? 2.783 11.004 15.597 1.00 96.88 97 SER A CA 1
ATOM 724 C C . SER A 1 97 ? 3.375 11.591 16.880 1.00 96.88 97 SER A C 1
ATOM 726 O O . SER A 1 97 ? 4.579 11.827 16.968 1.00 96.88 97 SER A O 1
ATOM 728 N N . LYS A 1 98 ? 2.548 11.770 17.915 1.00 96.94 98 LYS A N 1
ATOM 729 C CA . LYS A 1 98 ? 2.950 12.320 19.214 1.00 96.94 98 LYS A CA 1
ATOM 730 C C . LYS A 1 98 ? 3.912 11.424 19.991 1.00 96.94 98 LYS A C 1
ATOM 732 O O . LYS A 1 98 ? 4.554 11.914 20.915 1.00 96.94 98 LYS A O 1
ATOM 737 N N . TYR A 1 99 ? 3.998 10.137 19.651 1.00 94.69 99 TYR A N 1
ATOM 738 C CA . TYR A 1 99 ? 4.854 9.190 20.366 1.00 94.69 99 TYR A CA 1
ATOM 739 C C . TYR A 1 99 ? 6.257 9.116 19.767 1.00 94.69 99 TYR A C 1
ATOM 741 O O . TYR A 1 99 ? 7.227 9.201 20.508 1.00 94.69 99 TYR A O 1
ATOM 749 N N . GLN A 1 100 ? 6.365 8.965 18.442 1.00 95.12 100 GLN A N 1
ATOM 750 C CA . GLN A 1 100 ? 7.636 8.681 17.755 1.00 95.12 100 GLN A CA 1
ATOM 751 C C . GLN A 1 100 ? 7.854 9.538 16.488 1.00 95.12 100 GLN A C 1
ATOM 753 O O . GLN A 1 100 ? 8.777 9.278 15.720 1.00 95.12 100 GLN A O 1
ATOM 758 N N . GLY A 1 101 ? 7.034 10.571 16.266 1.00 97.19 101 GLY A N 1
ATOM 759 C CA . GLY A 1 101 ? 7.072 11.430 15.080 1.00 97.19 101 GLY A CA 1
ATOM 760 C C . GLY A 1 101 ? 6.146 10.964 13.954 1.00 97.19 101 GLY A C 1
ATOM 761 O O . GLY A 1 101 ? 5.635 9.846 13.963 1.00 97.19 101 GLY A O 1
ATOM 762 N N . ALA A 1 102 ? 5.911 11.845 12.977 1.00 97.38 102 ALA A N 1
ATOM 763 C CA . ALA A 1 102 ? 4.984 11.585 11.873 1.00 97.38 102 ALA A CA 1
ATOM 764 C C . ALA A 1 102 ? 5.428 10.417 10.984 1.00 97.38 102 ALA A C 1
ATOM 766 O O . ALA A 1 102 ? 4.594 9.598 10.617 1.00 97.38 102 ALA A O 1
ATOM 767 N N . GLU A 1 103 ? 6.732 10.307 10.703 1.00 97.56 103 GLU A N 1
ATOM 768 C CA . GLU A 1 103 ? 7.291 9.188 9.940 1.00 97.56 103 GLU A CA 1
ATOM 769 C C . GLU A 1 103 ? 6.956 7.861 10.624 1.00 97.56 103 GLU A C 1
ATOM 771 O O . GLU A 1 103 ? 6.140 7.109 10.107 1.00 97.56 103 GLU A O 1
ATOM 776 N N . ALA A 1 104 ? 7.466 7.625 11.836 1.00 96.88 104 ALA A N 1
ATOM 777 C CA . ALA A 1 104 ? 7.205 6.388 12.573 1.00 96.88 104 ALA A CA 1
ATOM 778 C C . ALA A 1 104 ? 5.704 6.127 12.813 1.00 96.88 104 ALA A C 1
ATOM 780 O O . ALA A 1 104 ? 5.280 4.976 12.853 1.00 96.88 104 ALA A O 1
ATOM 781 N N . GLY A 1 105 ? 4.901 7.185 12.971 1.00 96.81 105 GLY A N 1
ATOM 782 C CA . GLY A 1 105 ? 3.448 7.080 13.089 1.00 96.81 105 GLY A CA 1
ATOM 783 C C . GLY A 1 105 ? 2.783 6.538 11.822 1.00 96.81 105 GLY A C 1
ATOM 784 O O . GLY A 1 105 ? 1.954 5.637 11.923 1.00 96.81 105 GLY A O 1
ATOM 785 N N . SER A 1 106 ? 3.163 7.059 10.651 1.00 97.31 106 SER A N 1
ATOM 786 C CA . SER A 1 106 ? 2.669 6.579 9.350 1.00 97.31 106 SER A CA 1
ATOM 787 C C . SER A 1 106 ? 3.189 5.183 8.997 1.00 97.31 106 SER A C 1
ATOM 789 O O . SER A 1 106 ? 2.443 4.356 8.500 1.00 97.31 106 SER A O 1
ATOM 791 N N . GLU A 1 107 ? 4.441 4.866 9.337 1.00 96.94 107 GLU A N 1
ATOM 792 C CA . GLU A 1 107 ? 5.093 3.597 8.971 1.00 96.94 107 GLU A CA 1
ATOM 793 C C . GLU A 1 107 ? 4.438 2.349 9.593 1.00 96.94 107 GLU A C 1
ATOM 795 O O . GLU A 1 107 ? 4.733 1.224 9.192 1.00 96.94 107 GLU A O 1
ATOM 800 N N . ALA A 1 108 ? 3.577 2.527 10.598 1.00 93.81 108 ALA A N 1
ATOM 801 C CA . ALA A 1 108 ? 2.907 1.435 11.295 1.00 93.81 108 ALA A CA 1
ATOM 802 C C . ALA A 1 108 ? 1.605 0.965 10.618 1.00 93.81 108 ALA A C 1
ATOM 804 O O . ALA A 1 108 ? 1.075 -0.081 11.007 1.00 93.81 108 ALA A O 1
ATOM 805 N N . PHE A 1 109 ? 1.071 1.715 9.648 1.00 94.25 109 PHE A N 1
ATOM 806 C CA . PHE A 1 109 ? -0.235 1.450 9.050 1.00 94.25 109 PHE A CA 1
ATOM 807 C C . PHE A 1 109 ? -0.218 1.708 7.544 1.00 94.25 109 PHE A C 1
ATOM 809 O O . PHE A 1 109 ? 0.127 2.799 7.124 1.00 94.25 109 PHE A O 1
ATOM 816 N N . ASP A 1 110 ? -0.692 0.741 6.754 1.00 94.94 110 ASP A N 1
ATOM 817 C CA . ASP A 1 110 ? -1.121 1.009 5.377 1.00 94.94 110 ASP A CA 1
ATOM 818 C C . ASP A 1 110 ? -2.584 1.483 5.393 1.00 94.94 110 ASP A C 1
ATOM 820 O O . ASP A 1 110 ? -3.475 0.773 5.881 1.00 94.94 110 ASP A O 1
ATOM 824 N N . GLU A 1 111 ? -2.873 2.681 4.905 1.00 96.69 111 GLU A N 1
ATOM 825 C CA . GLU A 1 111 ? -4.208 3.283 4.963 1.00 96.69 111 GLU A CA 1
ATOM 826 C C . GLU A 1 111 ? -5.162 2.656 3.931 1.00 96.69 111 GLU A C 1
ATOM 828 O O . GLU A 1 111 ? -4.776 2.443 2.782 1.00 96.69 111 GLU A O 1
ATOM 833 N N . PRO A 1 112 ? -6.429 2.356 4.274 1.00 96.88 112 PRO A N 1
ATOM 834 C CA . PRO A 1 112 ? -7.350 1.698 3.347 1.00 96.88 112 PRO A CA 1
ATOM 835 C C . PRO A 1 112 ? -7.653 2.560 2.112 1.00 96.88 112 PRO A C 1
ATOM 837 O O . PRO A 1 112 ? -7.761 3.782 2.212 1.00 96.88 112 PRO A O 1
ATOM 840 N N . LEU A 1 113 ? -7.865 1.914 0.962 1.00 97.31 113 LEU A N 1
ATOM 841 C CA . LEU A 1 113 ? -8.371 2.570 -0.249 1.00 97.31 113 LEU A CA 1
ATOM 842 C C . LEU A 1 113 ? -9.885 2.386 -0.397 1.00 97.31 113 LEU A C 1
ATOM 844 O O . LEU A 1 113 ? -10.424 1.301 -0.149 1.00 97.31 113 LEU A O 1
ATOM 848 N N . GLY A 1 114 ? -10.563 3.440 -0.857 1.00 94.62 114 GLY A N 1
ATOM 849 C CA . GLY A 1 114 ? -11.947 3.362 -1.315 1.00 94.62 114 GLY A CA 1
ATOM 850 C C . GLY A 1 114 ? -12.053 2.718 -2.700 1.00 94.62 114 GLY A C 1
ATOM 851 O O . GLY A 1 114 ? -11.076 2.629 -3.439 1.00 94.62 114 GLY A O 1
ATOM 852 N N . LEU A 1 115 ? -13.259 2.279 -3.084 1.00 90.88 115 LEU A N 1
ATOM 853 C CA . LEU A 1 115 ? -13.488 1.655 -4.397 1.00 90.88 115 LEU A CA 1
ATOM 854 C C . LEU A 1 115 ? -13.099 2.582 -5.560 1.00 90.88 115 LEU A C 1
ATOM 856 O O . LEU A 1 115 ? -12.510 2.122 -6.532 1.00 90.88 115 LEU A O 1
ATOM 860 N N . GLU A 1 116 ? -13.423 3.872 -5.459 1.00 92.44 116 GLU A N 1
ATOM 861 C CA . GLU A 1 116 ? -13.080 4.862 -6.485 1.00 92.44 116 GLU A CA 1
ATOM 862 C C . GLU A 1 116 ? -11.562 4.966 -6.680 1.00 92.44 116 GLU A C 1
ATOM 864 O O . GLU A 1 116 ? -11.085 4.881 -7.813 1.00 92.44 116 GLU A O 1
ATOM 869 N N . ASP A 1 117 ? -10.803 5.038 -5.583 1.00 94.56 117 ASP A N 1
ATOM 870 C CA . ASP A 1 117 ? -9.342 5.091 -5.634 1.00 94.56 117 ASP A CA 1
ATOM 871 C C . ASP A 1 117 ? -8.758 3.812 -6.244 1.00 94.56 117 ASP A C 1
ATOM 873 O O . ASP A 1 117 ? -7.870 3.878 -7.093 1.00 94.56 117 ASP A O 1
ATOM 877 N N . VAL A 1 118 ? -9.289 2.641 -5.867 1.00 94.12 118 VAL A N 1
ATOM 878 C CA . VAL A 1 118 ? -8.862 1.347 -6.426 1.00 94.12 118 VAL A CA 1
ATOM 879 C C . VAL A 1 118 ? -9.066 1.310 -7.939 1.00 94.12 118 VAL A C 1
ATOM 881 O O . VAL A 1 118 ? -8.169 0.883 -8.663 1.00 94.12 118 VAL A O 1
ATOM 884 N N . LEU A 1 119 ? -10.215 1.774 -8.438 1.00 91.25 119 LEU A N 1
ATOM 885 C CA . LEU A 1 119 ? -10.494 1.805 -9.875 1.00 91.25 119 LEU A CA 1
ATOM 886 C C . LEU A 1 119 ? -9.575 2.785 -10.614 1.00 91.25 119 LEU A C 1
ATOM 888 O O . LEU A 1 119 ? -9.071 2.456 -11.690 1.00 91.25 119 LEU A O 1
ATOM 892 N N . ALA A 1 120 ? -9.316 3.958 -10.032 1.00 90.06 120 ALA A N 1
ATOM 893 C CA . ALA A 1 120 ? -8.387 4.931 -10.599 1.00 90.06 120 ALA A CA 1
ATOM 894 C C . ALA A 1 120 ? -6.952 4.378 -10.667 1.00 90.06 120 ALA A C 1
ATOM 896 O O . ALA A 1 120 ? -6.285 4.497 -11.695 1.00 90.06 120 ALA A O 1
ATOM 897 N N . ILE A 1 121 ? -6.496 3.718 -9.600 1.00 92.62 121 ILE A N 1
ATOM 898 C CA . ILE A 1 121 ? -5.175 3.087 -9.513 1.00 92.62 121 ILE A CA 1
ATOM 899 C C . ILE A 1 121 ? -5.058 1.901 -10.477 1.00 92.62 121 ILE A C 1
ATOM 901 O O . ILE A 1 121 ? -4.030 1.757 -11.135 1.00 92.62 121 ILE A O 1
ATOM 905 N N . ALA A 1 122 ? -6.098 1.074 -10.622 1.00 88.25 122 ALA A N 1
ATOM 906 C CA . ALA A 1 122 ? -6.093 -0.064 -11.545 1.00 88.25 122 ALA A CA 1
ATOM 907 C C . ALA A 1 122 ? -5.815 0.366 -12.997 1.00 88.25 122 ALA A C 1
ATOM 909 O O . ALA A 1 122 ? -5.114 -0.339 -13.726 1.00 88.25 122 ALA A O 1
ATOM 910 N N . GLY A 1 123 ? -6.278 1.561 -13.386 1.00 82.69 123 GLY A N 1
ATOM 911 C CA . GLY A 1 123 ? -5.984 2.176 -14.683 1.00 82.69 123 GLY A CA 1
ATOM 912 C C . GLY A 1 123 ? -4.491 2.414 -14.958 1.00 82.69 123 GLY A C 1
ATOM 913 O O . GLY A 1 123 ? -4.088 2.501 -16.117 1.00 82.69 123 GLY A O 1
ATOM 914 N N . LEU A 1 124 ? -3.647 2.482 -13.921 1.00 81.31 124 LEU A N 1
ATOM 915 C CA . LEU A 1 124 ? -2.189 2.607 -14.063 1.00 81.31 124 LEU A CA 1
ATOM 916 C C . LEU A 1 124 ? -1.535 1.297 -14.531 1.00 81.31 124 LEU A C 1
ATOM 918 O O . LEU A 1 124 ? -0.509 1.330 -15.211 1.00 81.31 124 LEU A O 1
ATOM 922 N N . PHE A 1 125 ? -2.134 0.150 -14.194 1.00 82.12 125 PHE A N 1
ATOM 923 C CA . PHE A 1 125 ? -1.582 -1.187 -14.452 1.00 82.12 125 PHE A CA 1
ATOM 924 C C . PHE A 1 125 ? -2.182 -1.867 -15.689 1.00 82.12 125 PHE A C 1
ATOM 926 O O . PHE A 1 125 ? -1.641 -2.851 -16.196 1.00 82.12 125 PHE A O 1
ATOM 933 N N . GLY A 1 126 ? -3.274 -1.330 -16.226 1.00 71.00 126 GLY A N 1
ATOM 934 C CA . GLY A 1 126 ? -3.896 -1.813 -17.448 1.00 71.00 126 GLY A CA 1
ATOM 935 C C . GLY A 1 126 ? -5.066 -0.938 -17.869 1.00 71.00 126 GLY A C 1
ATOM 936 O O . GLY A 1 126 ? -5.534 -0.083 -17.127 1.00 71.00 126 GLY A O 1
ATOM 937 N N . THR A 1 127 ? -5.566 -1.159 -19.079 1.00 55.72 127 THR A N 1
ATOM 938 C CA . THR A 1 127 ? -6.852 -0.591 -19.479 1.00 55.72 127 THR A CA 1
ATOM 939 C C . THR A 1 127 ? -7.928 -1.358 -18.717 1.00 55.72 127 THR A C 1
ATOM 941 O O . THR A 1 127 ? -8.024 -2.574 -18.896 1.00 55.72 127 THR A O 1
ATOM 944 N N . GLY A 1 128 ? -8.672 -0.683 -17.835 1.00 51.16 128 GLY A N 1
ATOM 945 C CA . GLY A 1 128 ? -9.823 -1.271 -17.145 1.00 51.16 128 GLY A CA 1
ATOM 946 C C . GLY A 1 128 ? -10.732 -2.013 -18.131 1.00 51.16 128 GLY A C 1
ATOM 947 O O . GLY A 1 128 ? -10.831 -1.602 -19.288 1.00 51.16 128 GLY A O 1
ATOM 948 N N . ALA A 1 129 ? -11.290 -3.139 -17.680 1.00 43.09 129 ALA A N 1
ATOM 949 C CA . ALA A 1 129 ? -12.154 -4.021 -18.466 1.00 43.09 129 ALA A CA 1
ATOM 950 C C . ALA A 1 129 ? -13.271 -3.275 -19.214 1.00 43.09 129 ALA A C 1
ATOM 952 O O . ALA A 1 129 ? -13.834 -2.318 -18.634 1.00 43.09 129 ALA A O 1
#

Radius of gyration: 15.15 Å; chains: 1; bounding box: 38×30×43 Å

Sequence (129 aa):
AGGQFDPFGDYPTFMLLAQGFEDAGVRAYKGQAGNVASNDDILTAALRIHSVEARHASEVRRLRGEKGWITLNNGPAPLAAVYAGEQNTTQLGIDVSKYQGAEAGSEAFDEPLGLEDVLAIAGLFGTGA

Secondary structure (DSSP, 8-state):
--SSS-TTT-HHHHHHHHHHHHHHHHHHHHHHHHHHTT-HHHHHHHHHHHHHHHHHHHHHHHHTTS-SS--TT---GGGHHHHTTTT--EETTEETHHHHHHHHHHTT-PPPPPHHHHHHHHHHHS---

pLDDT: mean 92.85, std 10.27, range [43.09, 98.5]